Protein AF-A0AA88HVH1-F1 (afdb_monomer_lite)

pLDDT: mean 75.79, std 22.14, range [29.2, 97.12]

Foldseek 3Di:
DDDDDDDDDDDPDPDDDDPDDDDCLDPPPQDDDPVSVVVCCPDVSSVVSVVVVVVVDPPPDPVPPPPPPPLLVVVLLVVLVVCVVVVHQQQCCVVVLVVVCVVCVPDPSSVSNDDGSVSSVVSCVVPVVVVVVVVVVVLPVVFDWDKDWDWDADPVRDIDIDIDIGTDDPPPPPPDD

Structure (mmCIF, N/CA/C/O backbone):
data_AF-A0AA88HVH1-F1
#
_entry.id   AF-A0AA88HVH1-F1
#
loop_
_atom_site.group_PDB
_atom_site.id
_atom_site.type_symbol
_atom_site.label_atom_id
_atom_site.label_alt_id
_atom_site.label_comp_id
_atom_site.label_asym_id
_atom_site.label_entity_id
_atom_site.label_seq_id
_atom_site.pdbx_PDB_ins_code
_atom_site.Cartn_x
_atom_site.Cartn_y
_atom_site.Cartn_z
_atom_site.occupancy
_atom_site.B_iso_or_equiv
_atom_site.auth_seq_id
_atom_site.auth_comp_id
_atom_site.auth_asym_id
_atom_site.auth_atom_id
_atom_site.pdbx_PDB_model_num
ATOM 1 N N . MET A 1 1 ? -33.639 31.057 -26.844 1.00 38.84 1 MET A N 1
ATOM 2 C CA . MET A 1 1 ? -32.884 32.243 -26.392 1.00 38.84 1 MET A CA 1
ATOM 3 C C . MET A 1 1 ? -33.217 32.480 -24.933 1.00 38.84 1 MET A C 1
ATOM 5 O O . MET A 1 1 ? -34.211 33.125 -24.642 1.00 38.84 1 MET A O 1
ATOM 9 N N . VAL A 1 2 ? -32.430 31.885 -24.044 1.00 29.58 2 VAL A N 1
ATOM 10 C CA . VAL A 1 2 ? -32.374 32.209 -22.615 1.00 29.58 2 VAL A CA 1
ATOM 11 C C . VAL A 1 2 ? -30.902 32.029 -22.266 1.00 29.58 2 VAL A C 1
ATOM 13 O O . VAL A 1 2 ? -30.375 30.928 -22.395 1.00 29.58 2 VAL A O 1
ATOM 16 N N . THR A 1 3 ? -30.204 33.129 -22.007 1.00 34.56 3 THR A N 1
ATOM 17 C CA . THR A 1 3 ? -28.816 33.120 -21.544 1.00 34.56 3 THR A CA 1
ATOM 18 C C . THR A 1 3 ? -28.850 33.271 -20.035 1.00 34.56 3 THR A C 1
ATOM 20 O O . THR A 1 3 ? -29.143 34.360 -19.541 1.00 34.56 3 THR A O 1
ATOM 23 N N . ASP A 1 4 ? -28.572 32.180 -19.327 1.00 30.89 4 ASP A N 1
ATOM 24 C CA . ASP A 1 4 ? -28.322 32.211 -17.893 1.00 30.89 4 ASP A CA 1
ATOM 25 C C . ASP A 1 4 ? -26.931 32.794 -17.633 1.00 30.89 4 ASP A C 1
ATOM 27 O O . ASP A 1 4 ? -25.911 32.313 -18.134 1.00 30.89 4 ASP A O 1
ATOM 31 N N . ASN A 1 5 ? -26.927 33.868 -16.850 1.00 34.16 5 ASN A N 1
ATOM 32 C CA . ASN A 1 5 ? -25.750 34.445 -16.226 1.00 34.16 5 ASN A CA 1
ATOM 33 C C . ASN A 1 5 ? -25.233 33.466 -15.166 1.00 34.16 5 ASN A C 1
ATOM 35 O O . ASN A 1 5 ? -25.914 33.230 -14.170 1.00 34.16 5 ASN A O 1
ATOM 39 N N . LEU A 1 6 ? -24.021 32.937 -15.350 1.00 34.47 6 LEU A N 1
ATOM 40 C CA . LEU A 1 6 ? -23.260 32.349 -14.251 1.00 34.47 6 LEU A CA 1
ATOM 41 C C . LEU A 1 6 ? -22.227 33.374 -13.781 1.00 34.47 6 LEU A C 1
ATOM 43 O O . LEU A 1 6 ? -21.234 33.644 -14.460 1.00 34.47 6 LEU A O 1
ATOM 47 N N . GLU A 1 7 ? -22.495 33.955 -12.616 1.00 32.88 7 GLU A N 1
ATOM 48 C CA . GLU A 1 7 ? -21.529 34.716 -11.833 1.00 32.88 7 GLU A CA 1
ATOM 49 C C . GLU A 1 7 ? -20.343 33.805 -11.477 1.00 32.88 7 GLU A C 1
ATOM 51 O O . GLU A 1 7 ? -20.483 32.794 -10.789 1.00 32.88 7 GLU A O 1
ATOM 56 N N . LEU A 1 8 ? -19.159 34.156 -11.978 1.00 34.00 8 LEU A N 1
ATOM 57 C CA . LEU A 1 8 ? -17.893 33.553 -11.573 1.00 34.00 8 LEU A CA 1
ATOM 58 C C . LEU A 1 8 ? -17.499 34.139 -10.215 1.00 34.00 8 LEU A C 1
ATOM 60 O O . LEU A 1 8 ? -17.003 35.259 -10.130 1.00 34.00 8 LEU A O 1
ATOM 64 N N . SER A 1 9 ? -17.742 33.368 -9.157 1.00 33.16 9 SER A N 1
ATOM 65 C CA . SER A 1 9 ? -17.292 33.657 -7.799 1.00 33.16 9 SER A CA 1
ATOM 66 C C . SER A 1 9 ? -15.763 33.677 -7.709 1.00 33.16 9 SER A C 1
ATOM 68 O O . SER A 1 9 ? -15.094 32.730 -8.139 1.00 33.16 9 SER A O 1
ATOM 70 N N . ASP A 1 10 ? -15.240 34.732 -7.088 1.00 35.47 10 ASP A N 1
ATOM 71 C CA . ASP A 1 10 ? -13.844 34.925 -6.712 1.00 35.47 10 ASP A CA 1
ATOM 72 C C . ASP A 1 10 ? -13.289 33.741 -5.906 1.00 35.47 10 ASP A C 1
ATOM 74 O O . ASP A 1 10 ? -13.628 33.544 -4.743 1.00 35.47 10 ASP A O 1
ATOM 78 N N . ASN A 1 11 ? -12.366 32.985 -6.503 1.00 29.67 11 ASN A N 1
ATOM 79 C CA . ASN A 1 11 ? -11.486 32.062 -5.787 1.00 29.67 11 ASN A CA 1
ATOM 80 C C . ASN A 1 11 ? -10.034 32.357 -6.174 1.00 29.67 11 ASN A C 1
ATOM 82 O O . ASN A 1 11 ? -9.397 31.636 -6.939 1.00 29.67 11 ASN A O 1
ATOM 86 N N . TYR A 1 12 ? -9.507 33.459 -5.638 1.00 29.52 12 TYR A N 1
ATOM 87 C CA . TYR A 1 12 ? -8.075 33.744 -5.643 1.00 29.52 12 TYR A CA 1
ATOM 88 C C . TYR A 1 12 ? -7.427 32.988 -4.475 1.00 29.52 12 TYR A C 1
ATOM 90 O O . TYR A 1 12 ? -7.230 33.525 -3.388 1.00 29.52 12 TYR A O 1
ATOM 98 N N . SER A 1 13 ? -7.103 31.712 -4.682 1.00 31.75 13 SER A N 1
ATOM 99 C CA . SER A 1 13 ? -6.150 31.020 -3.816 1.00 31.75 13 SER A CA 1
ATOM 100 C C . SER A 1 13 ? -4.747 31.525 -4.148 1.00 31.75 13 SER A C 1
ATOM 102 O O . SER A 1 13 ? -4.293 31.389 -5.286 1.00 31.75 13 SER A O 1
ATOM 104 N N . GLU A 1 14 ? -4.065 32.114 -3.167 1.00 34.59 14 GLU A N 1
ATOM 105 C CA . GLU A 1 14 ? -2.655 32.500 -3.239 1.00 34.59 14 GLU A CA 1
ATOM 106 C C . GLU A 1 14 ? -1.774 31.274 -3.530 1.00 34.59 14 GLU A C 1
ATOM 108 O O . GLU A 1 14 ? -1.299 30.577 -2.634 1.00 34.59 14 GLU A O 1
ATOM 113 N N . SER A 1 15 ? -1.537 30.993 -4.811 1.00 31.31 15 SER A N 1
ATOM 114 C CA . SER A 1 15 ? -0.503 30.054 -5.221 1.00 31.31 15 SER A CA 1
ATOM 115 C C . SER A 1 15 ? 0.853 30.749 -5.120 1.00 31.31 15 SER A C 1
ATOM 117 O O . SER A 1 15 ? 1.116 31.733 -5.818 1.00 31.31 15 SER A O 1
ATOM 119 N N . LYS A 1 16 ? 1.692 30.218 -4.226 1.00 30.53 16 LYS A N 1
ATOM 120 C CA . LYS A 1 16 ? 3.123 30.498 -4.066 1.00 30.53 16 LYS A CA 1
ATOM 121 C C . LYS A 1 16 ? 3.787 30.851 -5.400 1.00 30.53 16 LYS A C 1
ATOM 123 O O . LYS A 1 16 ? 3.669 30.100 -6.363 1.00 30.53 16 LYS A O 1
ATOM 128 N N . MET A 1 17 ? 4.528 31.961 -5.417 1.00 30.56 17 MET A N 1
ATOM 129 C CA . MET A 1 17 ? 5.488 32.274 -6.473 1.00 30.56 17 MET A CA 1
ATOM 130 C C . MET A 1 17 ? 6.493 31.123 -6.585 1.00 30.56 17 MET A C 1
ATOM 132 O O . MET A 1 17 ? 7.436 31.034 -5.802 1.00 30.56 17 MET A O 1
ATOM 136 N N . SER A 1 18 ? 6.273 30.222 -7.539 1.00 29.20 18 SER A N 1
ATOM 137 C CA . SER A 1 18 ? 7.332 29.386 -8.077 1.00 29.20 18 SER A CA 1
ATOM 138 C C . SER A 1 18 ? 8.014 30.186 -9.177 1.00 29.20 18 SER A C 1
ATOM 140 O O . SER A 1 18 ? 7.453 30.400 -10.254 1.00 29.20 18 SER A O 1
ATOM 142 N N . GLU A 1 19 ? 9.228 30.645 -8.894 1.00 39.53 19 GLU A N 1
ATOM 143 C CA . GLU A 1 19 ? 10.204 31.000 -9.918 1.00 39.53 19 GLU A CA 1
ATOM 144 C C . GLU A 1 19 ? 10.505 29.740 -10.733 1.00 39.53 19 GLU A C 1
ATOM 146 O O . GLU A 1 19 ? 11.401 28.960 -10.427 1.00 39.53 19 GLU A O 1
ATOM 151 N N . SER A 1 20 ? 9.690 29.480 -11.747 1.00 30.70 20 SER A N 1
ATOM 152 C CA . SER A 1 20 ? 9.929 28.397 -12.687 1.00 30.70 20 SER A CA 1
ATOM 153 C C . SER A 1 20 ? 9.673 28.918 -14.089 1.00 30.70 20 SER A C 1
ATOM 155 O O . SER A 1 20 ? 8.526 29.039 -14.514 1.00 30.70 20 SER A O 1
ATOM 157 N N . SER A 1 21 ? 10.768 29.249 -14.772 1.00 36.69 21 SER A N 1
ATOM 158 C CA . SER A 1 21 ? 10.947 29.065 -16.214 1.00 36.69 21 SER A CA 1
ATOM 159 C C . SER A 1 21 ? 9.716 29.363 -17.079 1.00 36.69 21 SER A C 1
ATOM 161 O O . SER A 1 21 ? 9.228 28.500 -17.804 1.00 36.69 21 SER A O 1
ATOM 163 N N . GLY A 1 22 ? 9.212 30.594 -17.008 1.00 32.69 22 GLY A N 1
ATOM 164 C CA . GLY A 1 22 ? 8.243 31.119 -17.963 1.00 32.69 22 GLY A CA 1
ATOM 165 C C . GLY A 1 22 ? 8.980 31.835 -19.086 1.00 32.69 22 GLY A C 1
ATOM 166 O O . GLY A 1 22 ? 9.769 32.740 -18.822 1.00 32.69 22 GLY A O 1
ATOM 167 N N . VAL A 1 23 ? 8.736 31.429 -20.332 1.00 40.38 23 VAL A N 1
ATOM 168 C CA . VAL A 1 23 ? 9.169 32.141 -21.543 1.00 40.38 23 VAL A CA 1
ATOM 169 C C . VAL A 1 23 ? 8.920 33.645 -21.361 1.00 40.38 23 VAL A C 1
ATOM 171 O O . VAL A 1 23 ? 7.806 34.063 -21.044 1.00 40.38 23 VAL A O 1
ATOM 174 N N . GLN A 1 24 ? 9.971 34.456 -21.495 1.00 50.00 24 GLN A N 1
ATOM 175 C CA . GLN A 1 24 ? 9.962 35.881 -21.169 1.00 50.00 24 GLN A CA 1
ATOM 176 C C . GLN A 1 24 ? 9.119 36.676 -22.185 1.00 50.00 24 GLN A C 1
ATOM 178 O O . GLN A 1 24 ? 9.637 37.251 -23.133 1.00 50.00 24 GLN A O 1
ATOM 183 N N . LEU A 1 25 ? 7.795 36.706 -21.993 1.00 55.72 25 LEU A N 1
ATOM 184 C CA . LEU A 1 25 ? 6.848 37.529 -22.771 1.00 55.72 25 LEU A CA 1
ATOM 185 C C . LEU A 1 25 ? 6.684 38.954 -22.199 1.00 55.72 25 LEU A C 1
ATOM 187 O O . LEU A 1 25 ? 5.910 39.770 -22.715 1.00 55.72 25 LEU A O 1
ATOM 191 N N . LEU A 1 26 ? 7.408 39.261 -21.120 1.00 58.94 26 LEU A N 1
ATOM 192 C CA . LEU A 1 26 ? 7.451 40.581 -20.501 1.00 58.94 26 LEU A CA 1
ATOM 193 C C . LEU A 1 26 ? 8.591 41.415 -21.114 1.00 58.94 26 LEU A C 1
ATOM 195 O O . LEU A 1 26 ? 9.690 40.890 -21.290 1.00 58.94 26 LEU A O 1
ATOM 199 N N . PRO A 1 27 ? 8.369 42.708 -21.421 1.00 60.00 27 PRO A N 1
ATOM 200 C CA . PRO A 1 27 ? 9.443 43.607 -21.829 1.00 60.00 27 PRO A CA 1
ATOM 201 C C . PRO A 1 27 ? 10.485 43.712 -20.707 1.00 60.00 27 PRO A C 1
ATOM 203 O O . PRO A 1 27 ? 10.115 43.798 -19.535 1.00 60.00 27 PRO A O 1
ATOM 206 N N . SER A 1 28 ? 11.769 43.766 -21.062 1.00 58.50 28 SER A N 1
ATOM 207 C CA . SER A 1 28 ? 12.904 43.884 -20.129 1.00 58.50 28 SER A CA 1
ATOM 208 C C . SER A 1 28 ? 12.846 45.119 -19.217 1.00 58.50 28 SER A C 1
ATOM 210 O O . SER A 1 28 ? 13.457 45.120 -18.153 1.00 58.50 28 SER A O 1
ATOM 212 N N . ASP A 1 29 ? 12.055 46.130 -19.588 1.00 57.47 29 ASP A N 1
ATOM 213 C CA . ASP A 1 29 ? 11.938 47.404 -18.867 1.00 57.47 29 ASP A CA 1
ATOM 214 C C . ASP A 1 29 ? 10.745 47.472 -17.897 1.00 57.47 29 ASP A C 1
ATOM 216 O O . ASP A 1 29 ? 10.506 48.507 -17.262 1.00 57.47 29 ASP A O 1
ATOM 220 N N . LEU A 1 30 ? 9.967 46.390 -17.751 1.00 62.72 30 LEU A N 1
ATOM 221 C CA . LEU A 1 30 ? 8.823 46.373 -16.839 1.00 62.72 30 LEU A CA 1
ATOM 222 C C . LEU A 1 30 ? 9.306 46.282 -15.376 1.00 62.72 30 LEU A C 1
ATOM 224 O O . LEU A 1 30 ? 9.417 45.201 -14.801 1.00 62.72 30 LEU A O 1
ATOM 228 N N . LYS A 1 31 ? 9.602 47.430 -14.749 1.00 60.03 31 LYS A N 1
ATOM 229 C CA . LYS A 1 31 ? 10.020 47.499 -13.334 1.00 60.03 31 LYS A CA 1
ATOM 230 C C . LYS A 1 31 ? 8.969 46.840 -12.426 1.00 60.03 31 LYS A C 1
ATOM 232 O O . LYS A 1 31 ? 7.811 47.272 -12.392 1.00 60.03 31 LYS A O 1
ATOM 237 N N . GLY A 1 32 ? 9.412 45.812 -11.692 1.00 59.41 32 GLY A N 1
ATOM 238 C CA . GLY A 1 32 ? 8.648 44.737 -11.035 1.00 59.41 32 GLY A CA 1
ATOM 239 C C . GLY A 1 32 ? 7.696 45.099 -9.890 1.00 59.41 32 GLY A C 1
ATOM 240 O O . GLY A 1 32 ? 7.583 44.355 -8.921 1.00 59.41 32 GLY A O 1
ATOM 241 N N . SER A 1 33 ? 6.973 46.214 -9.974 1.00 69.69 33 SER A N 1
ATOM 242 C CA . SER A 1 33 ? 5.857 46.469 -9.062 1.00 69.69 33 SER A CA 1
ATOM 243 C C . SER A 1 33 ? 4.602 45.725 -9.536 1.00 69.69 33 SER A C 1
ATOM 245 O O . SER A 1 33 ? 4.203 45.853 -10.695 1.00 69.69 33 SER A O 1
ATOM 247 N N . LYS A 1 34 ? 3.932 44.991 -8.632 1.00 69.88 34 LYS A N 1
ATOM 248 C CA . LYS A 1 34 ? 2.717 44.186 -8.904 1.00 69.88 34 LYS A CA 1
ATOM 249 C C . LYS A 1 34 ? 1.639 44.957 -9.680 1.00 69.88 34 LYS A C 1
ATOM 251 O O . LYS A 1 34 ? 0.991 44.397 -10.560 1.00 69.88 34 LYS A O 1
ATOM 256 N N . LYS A 1 35 ? 1.480 46.258 -9.401 1.00 74.31 35 LYS A N 1
ATOM 257 C CA . LYS A 1 35 ? 0.524 47.144 -10.094 1.00 74.31 35 LYS A CA 1
ATOM 258 C C . LYS A 1 35 ? 0.861 47.335 -11.578 1.00 74.31 35 LYS A C 1
ATOM 260 O O . LYS A 1 35 ? -0.040 47.342 -12.413 1.00 74.31 35 LYS A O 1
ATOM 265 N N . ASN A 1 36 ? 2.145 47.451 -11.909 1.00 71.25 36 ASN A N 1
ATOM 266 C CA . ASN A 1 36 ? 2.604 47.629 -13.287 1.00 71.25 36 ASN A CA 1
ATOM 267 C C . ASN A 1 36 ? 2.432 46.344 -14.098 1.00 71.25 36 ASN A C 1
ATOM 269 O O . ASN A 1 36 ? 2.004 46.408 -15.246 1.00 71.25 36 ASN A O 1
ATOM 273 N N . ILE A 1 37 ? 2.682 45.189 -13.475 1.00 73.81 37 ILE A N 1
ATOM 274 C CA . ILE A 1 37 ? 2.462 43.872 -14.088 1.00 73.81 37 ILE A CA 1
ATOM 275 C C . ILE A 1 37 ? 0.971 43.667 -14.381 1.00 73.81 37 ILE A C 1
ATOM 277 O O . ILE A 1 37 ? 0.607 43.334 -15.505 1.00 73.81 37 ILE A O 1
ATOM 281 N N . LEU A 1 38 ? 0.087 43.956 -13.416 1.00 76.88 38 LEU A N 1
ATOM 282 C CA . LEU A 1 38 ? -1.360 43.832 -13.626 1.00 76.88 38 LEU A CA 1
ATOM 283 C C . LEU A 1 38 ? -1.875 44.750 -14.743 1.00 76.88 38 LEU A C 1
ATOM 285 O O . LEU A 1 38 ? -2.752 44.359 -15.510 1.00 76.88 38 LEU A O 1
ATOM 289 N N . ARG A 1 39 ? -1.343 45.975 -14.827 1.00 76.88 39 ARG A N 1
ATOM 290 C CA . ARG A 1 39 ? -1.700 46.931 -15.882 1.00 76.88 39 ARG A CA 1
ATOM 291 C C . ARG A 1 39 ? -1.204 46.462 -17.248 1.00 76.88 39 ARG A C 1
ATOM 293 O O . ARG A 1 39 ? -1.947 46.559 -18.218 1.00 76.88 39 ARG A O 1
ATOM 300 N N . TYR A 1 40 ? 0.019 45.941 -17.316 1.00 76.94 40 TYR A N 1
ATOM 301 C CA . TYR A 1 40 ? 0.585 45.404 -18.550 1.00 76.94 40 TYR A CA 1
ATOM 302 C C . TYR A 1 40 ? -0.194 44.184 -19.053 1.00 76.94 40 TYR A C 1
ATOM 304 O O . TYR A 1 40 ? -0.503 44.128 -20.238 1.00 76.94 40 TYR A O 1
ATOM 312 N N . ASN A 1 41 ? -0.621 43.284 -18.162 1.00 72.62 41 ASN A N 1
ATOM 313 C CA . ASN A 1 41 ? -1.429 42.113 -18.527 1.00 72.62 41 ASN A CA 1
ATOM 314 C C . ASN A 1 41 ? -2.768 42.473 -19.197 1.00 72.62 41 ASN A C 1
ATOM 316 O O . ASN A 1 41 ? -3.346 41.650 -19.897 1.00 72.62 41 ASN A O 1
ATOM 320 N N . LYS A 1 42 ? -3.263 43.700 -18.995 1.00 78.81 42 LYS A N 1
ATOM 321 C CA . LYS A 1 42 ? -4.489 44.220 -19.622 1.00 78.81 42 LYS A CA 1
ATOM 322 C C . LYS A 1 42 ? -4.218 45.101 -20.847 1.00 78.81 42 LYS A C 1
ATOM 324 O O . LYS A 1 42 ? -5.160 45.596 -21.455 1.00 78.81 42 LYS A O 1
ATOM 329 N N . SER A 1 43 ? -2.953 45.354 -21.181 1.00 79.81 43 SER A N 1
ATOM 330 C CA . SER A 1 43 ? -2.569 46.188 -22.320 1.00 79.81 43 SER A CA 1
ATOM 331 C C . SER A 1 43 ? -2.757 45.433 -23.632 1.00 79.81 43 SER A C 1
ATOM 333 O O . SER A 1 43 ? -2.349 44.276 -23.745 1.00 79.81 43 SER A O 1
ATOM 335 N N . ASN A 1 44 ? -3.263 46.119 -24.658 1.00 75.25 44 ASN A N 1
ATOM 336 C CA . ASN A 1 44 ? -3.385 45.563 -26.009 1.00 75.25 44 ASN A CA 1
ATOM 337 C C . ASN A 1 44 ? -2.033 45.073 -26.549 1.00 75.25 44 ASN A C 1
ATOM 339 O O . ASN A 1 44 ? -1.973 44.023 -27.167 1.00 75.25 44 ASN A O 1
ATOM 343 N N . THR A 1 45 ? -0.925 45.735 -26.196 1.00 78.88 45 THR A N 1
ATOM 344 C CA . THR A 1 45 ? 0.428 45.297 -26.584 1.00 78.88 45 THR A CA 1
ATOM 345 C C . THR A 1 45 ? 0.815 43.922 -26.033 1.00 78.88 45 THR A C 1
ATOM 347 O O . THR A 1 45 ? 1.509 43.167 -26.710 1.00 78.88 45 THR A O 1
ATOM 350 N N . HIS A 1 46 ? 0.383 43.579 -24.815 1.00 72.75 46 HIS A N 1
ATOM 351 C CA . HIS A 1 46 ? 0.591 42.244 -24.254 1.00 72.75 46 HIS A CA 1
ATOM 352 C C . HIS A 1 46 ? -0.322 41.225 -24.936 1.00 72.75 46 HIS A C 1
ATOM 354 O O . HIS A 1 46 ? 0.138 40.155 -25.322 1.00 72.75 46 HIS A O 1
ATOM 360 N N . ILE A 1 47 ? -1.591 41.588 -25.132 1.00 76.31 47 ILE A N 1
ATOM 361 C CA . ILE A 1 47 ? -2.595 40.745 -25.785 1.00 76.31 47 ILE A CA 1
ATOM 362 C C . ILE A 1 47 ? -2.170 40.399 -27.220 1.00 76.31 47 ILE A C 1
ATOM 364 O O . ILE A 1 47 ? -2.274 39.243 -27.619 1.00 76.31 47 ILE A O 1
ATOM 368 N N . ASP A 1 48 ? -1.647 41.361 -27.977 1.00 79.31 48 ASP A N 1
ATOM 369 C CA . ASP A 1 48 ? -1.224 41.157 -29.363 1.00 79.31 48 ASP A CA 1
ATOM 370 C C . ASP A 1 48 ? 0.050 40.306 -29.442 1.00 79.31 48 ASP A C 1
ATOM 372 O O . ASP A 1 48 ? 0.082 39.345 -30.206 1.00 79.31 48 ASP A O 1
ATOM 376 N N . ARG A 1 49 ? 1.026 40.509 -28.541 1.00 76.44 49 ARG A N 1
ATOM 377 C CA . ARG A 1 49 ? 2.169 39.584 -28.401 1.00 76.44 49 ARG A CA 1
ATOM 378 C C . ARG A 1 49 ? 1.743 38.171 -28.018 1.00 76.44 49 ARG A C 1
ATOM 380 O O . ARG A 1 49 ? 2.338 37.212 -28.495 1.00 76.44 49 ARG A O 1
ATOM 387 N N . CYS A 1 50 ? 0.735 38.016 -27.161 1.00 68.75 50 CYS A N 1
ATOM 388 C CA . CYS A 1 50 ? 0.191 36.704 -26.811 1.00 68.75 50 CYS A CA 1
ATOM 389 C C . CYS A 1 50 ? -0.516 36.038 -27.998 1.00 68.75 50 CYS A C 1
ATOM 391 O O . CYS A 1 50 ? -0.405 34.825 -28.152 1.00 68.75 50 CYS A O 1
ATOM 393 N N . LYS A 1 51 ? -1.202 36.805 -28.853 1.00 73.50 51 LYS A N 1
ATOM 394 C CA . LYS A 1 51 ? -1.813 36.290 -30.089 1.00 73.50 51 LYS A CA 1
ATOM 395 C C . LYS A 1 51 ? -0.756 35.876 -31.113 1.00 73.50 51 LYS A C 1
ATOM 397 O O . LYS A 1 51 ? -0.857 34.792 -31.676 1.00 73.50 51 LYS A O 1
ATOM 402 N N . GLU A 1 52 ? 0.273 36.697 -31.314 1.00 70.12 52 GLU A N 1
ATOM 403 C CA . GLU A 1 52 ? 1.400 36.405 -32.210 1.00 70.12 52 GLU A CA 1
ATOM 404 C C . GLU A 1 52 ? 2.210 35.193 -31.723 1.00 70.12 52 GLU A C 1
ATOM 406 O O . GLU A 1 52 ? 2.500 34.282 -32.497 1.00 70.12 52 GLU A O 1
ATOM 411 N N . ALA A 1 53 ? 2.500 35.120 -30.419 1.00 63.59 53 ALA A N 1
ATOM 412 C CA . ALA A 1 53 ? 3.147 33.964 -29.805 1.00 63.59 53 ALA A CA 1
ATOM 413 C C . ALA A 1 53 ? 2.261 32.708 -29.852 1.00 63.59 53 ALA A C 1
ATOM 415 O O . ALA A 1 53 ? 2.777 31.613 -30.045 1.00 63.59 53 ALA A O 1
ATOM 416 N N . GLY A 1 54 ? 0.938 32.854 -29.719 1.00 59.34 54 GLY A N 1
ATOM 417 C CA . GLY A 1 54 ? -0.027 31.762 -29.863 1.00 59.34 54 GLY A CA 1
ATOM 418 C C . GLY A 1 54 ? -0.101 31.207 -31.288 1.00 59.34 54 GLY A C 1
ATOM 419 O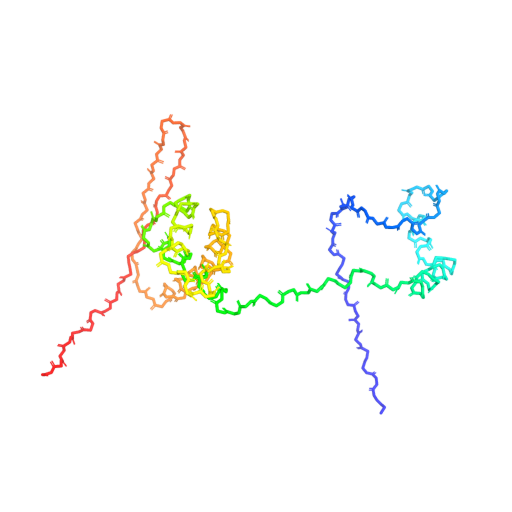 O . GLY A 1 54 ? -0.268 30.004 -31.456 1.00 59.34 54 GLY A O 1
ATOM 420 N N . ALA A 1 55 ? 0.097 32.049 -32.309 1.00 56.31 55 ALA A N 1
ATOM 421 C CA . ALA A 1 55 ? 0.195 31.623 -33.707 1.00 56.31 55 ALA A CA 1
ATOM 422 C C . ALA A 1 55 ? 1.542 30.945 -34.032 1.00 56.31 55 ALA A C 1
ATOM 424 O O . ALA A 1 55 ? 1.595 30.054 -34.876 1.00 56.31 55 ALA A O 1
ATOM 425 N N . ALA A 1 56 ? 2.618 31.328 -33.337 1.00 53.09 56 ALA A N 1
ATOM 426 C CA . ALA A 1 56 ? 3.931 30.682 -33.419 1.00 53.09 56 ALA A CA 1
ATOM 427 C C . ALA A 1 56 ? 4.075 29.449 -32.498 1.00 53.09 56 ALA A C 1
ATOM 429 O O . ALA A 1 56 ? 5.067 28.722 -32.583 1.00 53.09 56 ALA A O 1
ATOM 430 N N . TYR A 1 57 ? 3.098 29.186 -31.623 1.00 48.31 57 TYR A N 1
ATOM 431 C CA . TYR A 1 57 ? 3.085 28.024 -30.741 1.00 48.31 57 TYR A CA 1
ATOM 432 C C . TYR A 1 57 ? 2.606 26.789 -31.507 1.00 48.31 57 TYR A C 1
ATOM 434 O O . TYR A 1 57 ? 1.477 26.327 -31.368 1.00 48.31 57 TYR A O 1
ATOM 442 N N . THR A 1 58 ? 3.499 26.194 -32.294 1.00 49.72 58 THR A N 1
ATOM 443 C CA . THR A 1 58 ? 3.449 24.740 -32.449 1.00 49.72 58 THR A CA 1
ATOM 444 C C . THR A 1 58 ? 3.899 24.153 -31.110 1.00 49.72 58 THR A C 1
ATOM 446 O O . THR A 1 58 ? 5.049 24.396 -30.728 1.00 49.72 58 THR A O 1
ATOM 449 N N . PRO A 1 59 ? 3.065 23.406 -30.366 1.00 48.50 59 PRO A N 1
ATOM 450 C CA . PRO A 1 59 ? 3.530 22.698 -29.185 1.00 48.50 59 PRO A CA 1
ATOM 451 C C . PRO A 1 59 ? 4.524 21.620 -29.637 1.00 48.50 59 PRO A C 1
ATOM 453 O O . PRO A 1 59 ? 4.152 20.484 -29.910 1.00 48.50 59 PRO A O 1
ATOM 456 N N . SER A 1 60 ? 5.812 21.956 -29.707 1.00 50.56 60 SER A N 1
ATOM 457 C CA . SER A 1 60 ? 6.895 20.984 -29.908 1.00 50.56 60 SER A CA 1
ATOM 458 C C . SER A 1 60 ? 7.087 20.072 -28.692 1.00 50.56 60 SER A C 1
ATOM 460 O O . SER A 1 60 ? 7.903 19.156 -28.718 1.00 50.56 60 SER A O 1
ATOM 462 N N . VAL A 1 61 ? 6.288 20.264 -27.642 1.00 50.78 61 VAL A N 1
ATOM 463 C CA . VAL A 1 61 ? 6.111 19.297 -26.567 1.00 50.78 61 VAL A CA 1
ATOM 464 C C . VAL A 1 61 ? 4.617 19.066 -26.383 1.00 50.78 61 VAL A C 1
ATOM 466 O O . VAL A 1 61 ? 4.000 19.513 -25.419 1.00 50.78 61 VAL A O 1
ATOM 469 N N . LEU A 1 62 ? 4.024 18.325 -27.319 1.00 44.69 62 LEU A N 1
ATOM 470 C CA . LEU A 1 62 ? 2.917 17.453 -26.958 1.00 44.69 62 LEU A CA 1
ATOM 471 C C . LEU A 1 62 ? 3.480 16.538 -25.856 1.00 44.69 62 LEU A C 1
ATOM 473 O O . LEU A 1 62 ? 4.236 15.609 -26.142 1.00 44.69 62 LEU A O 1
ATOM 477 N N . MET A 1 63 ? 3.207 16.847 -24.585 1.00 45.62 63 MET A N 1
ATOM 478 C CA . MET A 1 63 ? 3.402 15.897 -23.493 1.00 45.62 63 MET A CA 1
ATOM 479 C C . MET A 1 63 ? 2.469 14.733 -23.811 1.00 45.62 63 MET A C 1
ATOM 481 O O . MET A 1 63 ? 1.303 14.733 -23.427 1.00 45.62 63 MET A O 1
ATOM 485 N N . SER A 1 64 ? 2.956 13.771 -24.594 1.00 52.66 64 SER A N 1
ATOM 486 C CA . SER A 1 64 ? 2.298 12.490 -24.758 1.00 52.66 64 SER A CA 1
ATOM 487 C C . SER A 1 64 ? 2.155 11.943 -23.349 1.00 52.66 64 SER A C 1
ATOM 489 O O . SER A 1 64 ? 3.139 11.509 -22.747 1.00 52.66 64 SER A O 1
ATOM 491 N N . VAL A 1 65 ? 0.936 11.975 -22.813 1.00 56.25 65 VAL A N 1
ATOM 492 C CA . VAL A 1 65 ? 0.563 11.114 -21.700 1.00 56.25 65 VAL A CA 1
ATOM 493 C C . VAL A 1 65 ? 0.841 9.715 -22.225 1.00 56.25 65 VAL A C 1
ATOM 495 O O . VAL A 1 65 ? 0.129 9.214 -23.093 1.00 56.25 65 VAL A O 1
ATOM 498 N N . ARG A 1 66 ? 1.980 9.133 -21.841 1.00 61.38 66 ARG A N 1
ATOM 499 C CA . ARG A 1 66 ? 2.285 7.755 -22.204 1.00 61.38 66 ARG A CA 1
ATOM 500 C C . ARG A 1 66 ? 1.256 6.933 -21.457 1.00 61.38 66 ARG A C 1
ATOM 502 O O . ARG A 1 66 ? 1.379 6.783 -20.242 1.00 61.38 66 ARG A O 1
ATOM 509 N N . GLN A 1 67 ? 0.232 6.470 -22.170 1.00 65.94 67 GLN A N 1
ATOM 510 C CA . GLN A 1 67 ? -0.715 5.510 -21.635 1.00 65.94 67 GLN A CA 1
ATOM 511 C C . GLN A 1 67 ? 0.119 4.307 -21.212 1.00 65.94 67 GLN A C 1
ATOM 513 O O . GLN A 1 67 ? 0.680 3.591 -22.044 1.00 65.94 67 GLN A O 1
ATOM 518 N N . LYS A 1 68 ? 0.337 4.180 -19.906 1.00 69.19 68 LYS A N 1
ATOM 519 C CA . LYS A 1 68 ? 1.104 3.069 -19.381 1.00 69.19 68 LYS A CA 1
ATOM 520 C C . LYS A 1 68 ? 0.229 1.837 -19.514 1.00 69.19 68 LYS A C 1
ATOM 522 O O . LYS A 1 68 ? -0.970 1.916 -19.250 1.00 69.19 68 LYS A O 1
ATOM 527 N N . ASP A 1 69 ? 0.831 0.734 -19.937 1.00 88.06 69 ASP A N 1
ATOM 528 C CA . ASP A 1 69 ? 0.122 -0.530 -20.060 1.00 88.06 69 ASP A CA 1
ATOM 529 C C . ASP A 1 69 ? -0.607 -0.842 -18.741 1.00 88.06 69 ASP A C 1
ATOM 531 O O . ASP A 1 69 ? -0.031 -0.752 -17.643 1.00 88.06 69 ASP A O 1
ATOM 535 N N . ILE A 1 70 ? -1.903 -1.125 -18.859 1.00 90.75 70 ILE A N 1
ATOM 536 C CA . ILE A 1 70 ? -2.788 -1.397 -17.730 1.00 90.75 70 ILE A CA 1
ATOM 537 C C . ILE A 1 70 ? -2.287 -2.640 -16.992 1.00 90.75 70 ILE A C 1
ATOM 539 O O . ILE A 1 70 ? -2.270 -2.648 -15.762 1.00 90.75 70 ILE A O 1
ATOM 543 N N . ASP A 1 71 ? -1.780 -3.641 -17.712 1.00 92.38 71 ASP A N 1
ATOM 544 C CA . ASP A 1 71 ? -1.308 -4.892 -17.119 1.00 92.38 71 ASP A CA 1
ATOM 545 C C . ASP A 1 71 ? -0.020 -4.697 -16.315 1.00 92.38 71 ASP A C 1
ATOM 547 O O . ASP A 1 71 ? 0.113 -5.212 -15.201 1.00 92.38 71 ASP A O 1
ATOM 551 N N . VAL A 1 72 ? 0.898 -3.861 -16.811 1.00 92.50 72 VAL A N 1
ATOM 552 C CA . VAL A 1 72 ? 2.112 -3.464 -16.075 1.00 92.50 72 VAL A CA 1
ATOM 553 C C . VAL A 1 72 ? 1.748 -2.673 -14.824 1.00 92.50 72 VAL A C 1
ATOM 555 O O . VAL A 1 72 ? 2.316 -2.891 -13.754 1.00 92.50 72 VAL A O 1
ATOM 558 N N . THR A 1 73 ? 0.777 -1.770 -14.939 1.00 92.44 73 THR A N 1
ATOM 559 C CA . THR A 1 73 ? 0.303 -0.968 -13.808 1.00 92.44 73 THR A CA 1
ATOM 560 C C . THR A 1 73 ? -0.339 -1.857 -12.740 1.00 92.44 73 THR A C 1
ATOM 562 O O . THR A 1 73 ? -0.007 -1.744 -11.560 1.00 92.44 73 THR A O 1
ATOM 565 N N . ASN A 1 74 ? -1.181 -2.808 -13.146 1.00 93.56 74 ASN A N 1
ATOM 566 C CA . ASN A 1 74 ? -1.805 -3.782 -12.254 1.00 93.56 74 ASN A CA 1
ATOM 567 C C . ASN A 1 74 ? -0.771 -4.666 -11.548 1.00 93.56 74 ASN A C 1
ATOM 569 O O . ASN A 1 74 ? -0.885 -4.900 -10.344 1.00 93.56 74 ASN A O 1
ATOM 573 N N . ALA A 1 75 ? 0.256 -5.131 -12.264 1.00 93.94 75 ALA A N 1
ATOM 574 C CA . ALA A 1 75 ? 1.337 -5.916 -11.676 1.00 93.94 75 ALA A CA 1
ATOM 575 C C . ALA A 1 75 ? 2.110 -5.119 -10.611 1.00 93.94 75 ALA A C 1
ATOM 577 O O . ALA A 1 75 ? 2.346 -5.620 -9.512 1.00 93.94 75 ALA A O 1
ATOM 578 N N . GLU A 1 76 ? 2.449 -3.859 -10.895 1.00 93.88 76 GLU A N 1
ATOM 579 C CA . GLU A 1 76 ? 3.142 -2.975 -9.950 1.00 93.88 76 GLU A CA 1
ATOM 580 C C . GLU A 1 76 ? 2.300 -2.687 -8.694 1.00 93.88 76 GLU A C 1
ATOM 582 O O . GLU A 1 76 ? 2.833 -2.706 -7.580 1.00 93.88 76 GLU A O 1
ATOM 587 N N . ILE A 1 77 ? 0.987 -2.474 -8.849 1.00 95.25 77 ILE A N 1
ATOM 588 C CA . ILE A 1 77 ? 0.055 -2.261 -7.729 1.00 95.25 77 ILE A CA 1
ATOM 589 C C . ILE A 1 77 ? -0.040 -3.509 -6.850 1.00 95.25 77 ILE A C 1
ATOM 591 O O . ILE A 1 77 ? 0.093 -3.399 -5.628 1.00 95.25 77 ILE A O 1
ATOM 595 N N . ARG A 1 78 ? -0.235 -4.688 -7.454 1.00 95.12 78 ARG A N 1
ATOM 596 C CA . ARG A 1 78 ? -0.341 -5.970 -6.735 1.00 95.12 78 ARG A CA 1
ATOM 597 C C . ARG A 1 78 ? 0.938 -6.301 -5.984 1.00 95.12 78 ARG A C 1
ATOM 599 O O . ARG A 1 78 ? 0.893 -6.679 -4.820 1.00 95.12 78 ARG A O 1
ATOM 606 N N . LEU A 1 79 ? 2.083 -6.112 -6.627 1.00 94.56 79 LEU A N 1
ATOM 607 C CA . LEU A 1 79 ? 3.363 -6.392 -5.996 1.00 94.56 79 LEU A CA 1
ATOM 608 C C . LEU A 1 79 ? 3.659 -5.402 -4.864 1.00 94.56 79 LEU A C 1
ATOM 610 O O . LEU A 1 79 ? 4.154 -5.802 -3.817 1.00 94.56 79 LEU A O 1
ATOM 614 N N . SER A 1 80 ? 3.283 -4.130 -5.022 1.00 95.50 80 SER A N 1
ATOM 615 C CA . SER A 1 80 ? 3.360 -3.150 -3.929 1.00 95.50 80 SER A CA 1
ATOM 616 C C . SER A 1 80 ? 2.440 -3.505 -2.758 1.00 95.50 80 SER A C 1
ATOM 618 O O . SER A 1 80 ? 2.832 -3.310 -1.611 1.00 95.50 80 SER A O 1
ATOM 620 N N . ALA A 1 81 ? 1.251 -4.052 -3.033 1.00 95.69 81 ALA A N 1
ATOM 621 C CA . ALA A 1 81 ? 0.347 -4.549 -1.995 1.00 95.69 81 ALA A CA 1
ATOM 622 C C . ALA A 1 81 ? 0.985 -5.706 -1.217 1.00 95.69 81 ALA A C 1
ATOM 624 O O . ALA A 1 81 ? 0.954 -5.700 0.007 1.00 95.69 81 ALA A O 1
ATOM 625 N N . TRP A 1 82 ? 1.630 -6.642 -1.921 1.00 95.81 82 TRP A N 1
ATOM 626 C CA . TRP A 1 82 ? 2.335 -7.765 -1.301 1.00 95.81 82 TRP A CA 1
ATOM 627 C C . TRP A 1 82 ? 3.467 -7.307 -0.367 1.00 95.81 82 TRP A C 1
ATOM 629 O O . TRP A 1 82 ? 3.601 -7.811 0.744 1.00 95.81 82 TRP A O 1
ATOM 639 N N . PHE A 1 83 ? 4.242 -6.290 -0.768 1.00 95.56 83 PHE A N 1
ATOM 640 C CA . PHE A 1 83 ? 5.253 -5.693 0.115 1.00 95.56 83 PHE A CA 1
ATOM 641 C C . PHE A 1 83 ? 4.646 -5.145 1.412 1.00 95.56 83 PHE A C 1
ATOM 643 O O . PHE A 1 83 ? 5.257 -5.286 2.470 1.00 95.56 83 PHE A O 1
ATOM 650 N N . ALA A 1 84 ? 3.472 -4.514 1.326 1.00 94.44 84 ALA A N 1
ATOM 651 C CA . ALA A 1 84 ? 2.783 -3.957 2.482 1.00 94.44 84 ALA A CA 1
ATOM 652 C C . ALA A 1 84 ? 2.138 -5.040 3.363 1.00 94.44 84 ALA A C 1
ATOM 654 O O . ALA A 1 84 ? 2.175 -4.917 4.583 1.00 94.44 84 ALA A O 1
ATOM 655 N N . SER A 1 85 ? 1.571 -6.098 2.773 1.00 93.31 85 SER A N 1
ATOM 656 C CA . SER A 1 85 ? 0.899 -7.166 3.523 1.00 93.31 85 SER A CA 1
ATOM 657 C C . SER A 1 85 ? 1.867 -8.052 4.303 1.00 93.31 85 SER A C 1
ATOM 659 O O . SER A 1 85 ? 1.542 -8.479 5.403 1.00 93.31 85 SER A O 1
ATOM 661 N N . GLU A 1 86 ? 3.054 -8.311 3.751 1.00 94.19 86 GLU A N 1
ATOM 662 C CA . GLU A 1 86 ? 4.085 -9.158 4.371 1.00 94.19 86 GLU A CA 1
ATOM 663 C C . GLU A 1 86 ? 5.059 -8.376 5.269 1.00 94.19 86 GLU A C 1
ATOM 665 O O . GLU A 1 86 ? 6.139 -8.879 5.581 1.00 94.19 86 GLU A O 1
ATOM 670 N N . ASP A 1 87 ? 4.751 -7.114 5.599 1.00 90.25 87 ASP A N 1
ATOM 671 C CA . ASP A 1 87 ? 5.639 -6.194 6.336 1.00 90.25 87 ASP A CA 1
ATOM 672 C C . ASP A 1 87 ? 7.092 -6.217 5.811 1.00 90.25 87 ASP A C 1
ATOM 674 O O . ASP A 1 87 ? 8.092 -6.248 6.534 1.00 90.25 87 ASP A O 1
ATOM 678 N N . THR A 1 88 ? 7.229 -6.292 4.485 1.00 93.31 88 THR A N 1
ATOM 679 C CA . THR A 1 88 ? 8.525 -6.510 3.857 1.00 93.31 88 THR A CA 1
ATOM 680 C C . THR A 1 88 ? 9.185 -5.169 3.535 1.00 93.31 88 THR A C 1
ATOM 682 O O . THR A 1 88 ? 8.588 -4.327 2.858 1.00 93.31 88 THR A O 1
ATOM 685 N N . PRO A 1 89 ? 10.467 -4.962 3.903 1.00 94.00 89 PRO A N 1
ATOM 686 C CA . PRO A 1 89 ? 11.170 -3.726 3.587 1.00 94.00 89 PRO A CA 1
ATOM 687 C C . PRO A 1 89 ? 11.174 -3.433 2.083 1.00 94.00 89 PRO A C 1
ATOM 689 O O . PRO A 1 89 ? 11.729 -4.198 1.289 1.00 94.00 89 PRO A O 1
ATOM 692 N N . THR A 1 90 ? 10.642 -2.273 1.685 1.00 93.38 90 THR A N 1
ATOM 693 C CA . THR A 1 90 ? 10.524 -1.879 0.266 1.00 93.38 90 THR A CA 1
ATOM 694 C C . THR A 1 90 ? 11.874 -1.762 -0.449 1.00 93.38 90 THR A C 1
ATOM 696 O O . THR A 1 90 ? 11.943 -1.805 -1.678 1.00 93.38 90 THR A O 1
ATOM 699 N N . ILE A 1 91 ? 12.978 -1.671 0.301 1.00 95.25 91 ILE A N 1
ATOM 700 C CA . ILE A 1 91 ? 14.339 -1.714 -0.242 1.00 95.25 91 ILE A CA 1
ATOM 701 C C . ILE A 1 91 ? 14.655 -3.041 -0.944 1.00 95.25 91 ILE A C 1
ATOM 703 O O . ILE A 1 91 ? 15.397 -3.035 -1.927 1.00 95.25 91 ILE A O 1
ATOM 707 N N . LYS A 1 92 ? 14.033 -4.154 -0.521 1.00 93.50 92 LYS A N 1
ATOM 708 C CA . LYS A 1 92 ? 14.176 -5.461 -1.181 1.00 93.50 92 LYS A CA 1
ATOM 709 C C . LYS A 1 92 ? 13.623 -5.455 -2.608 1.00 93.50 92 LYS A C 1
ATOM 711 O O . LYS A 1 92 ? 14.036 -6.275 -3.415 1.00 93.50 92 LYS A O 1
ATOM 716 N N . GLY A 1 93 ? 12.774 -4.490 -2.973 1.00 91.50 93 GLY A N 1
ATOM 717 C CA . GLY A 1 93 ? 12.355 -4.294 -4.362 1.00 91.50 93 GLY A CA 1
ATOM 718 C C . GLY A 1 93 ? 13.525 -4.048 -5.322 1.00 91.50 93 GLY A C 1
ATOM 719 O O . GLY A 1 93 ? 13.460 -4.440 -6.480 1.00 91.50 93 GLY A O 1
ATOM 720 N N . ASN A 1 94 ? 14.636 -3.473 -4.848 1.00 92.19 94 ASN A N 1
ATOM 721 C CA . ASN A 1 94 ? 15.809 -3.241 -5.694 1.00 92.19 94 ASN A CA 1
ATOM 722 C C . ASN A 1 94 ? 16.485 -4.540 -6.158 1.00 92.19 94 ASN A C 1
ATOM 724 O O . ASN A 1 94 ? 17.148 -4.524 -7.190 1.00 92.19 94 ASN A O 1
ATOM 728 N N . THR A 1 95 ? 16.335 -5.634 -5.407 1.00 93.25 95 THR A N 1
ATOM 729 C CA . THR A 1 95 ? 16.925 -6.942 -5.726 1.00 93.25 95 THR A CA 1
ATOM 730 C C . THR A 1 95 ? 15.881 -7.930 -6.235 1.00 93.25 95 THR A C 1
ATOM 732 O O . THR A 1 95 ? 16.145 -8.652 -7.190 1.00 93.25 95 THR A O 1
ATOM 735 N N . LEU A 1 96 ? 14.675 -7.922 -5.663 1.00 92.62 96 LEU A N 1
ATOM 736 C CA . LEU A 1 96 ? 13.601 -8.842 -6.029 1.00 92.62 96 LEU A CA 1
ATOM 737 C C . LEU A 1 96 ? 13.085 -8.613 -7.455 1.00 92.62 96 LEU A C 1
ATOM 739 O O . LEU A 1 96 ? 12.882 -9.577 -8.182 1.00 92.62 96 LEU A O 1
ATOM 743 N N . ILE A 1 97 ? 12.889 -7.358 -7.874 1.00 91.75 97 ILE A N 1
ATOM 744 C CA . ILE A 1 97 ? 12.336 -7.054 -9.205 1.00 91.75 97 ILE A CA 1
ATOM 745 C C . ILE A 1 97 ? 13.272 -7.520 -10.333 1.00 91.75 97 ILE A C 1
ATOM 747 O O . ILE A 1 97 ? 12.798 -8.203 -11.238 1.00 91.75 97 ILE A O 1
ATOM 751 N N . PRO A 1 98 ? 14.596 -7.263 -10.281 1.00 92.00 98 PRO A N 1
ATOM 752 C CA . PRO A 1 98 ? 15.530 -7.857 -11.237 1.00 92.00 98 PRO A CA 1
ATOM 753 C C . PRO A 1 98 ? 15.489 -9.387 -11.276 1.00 92.00 98 PRO A C 1
ATOM 755 O O . PRO A 1 98 ? 15.537 -9.962 -12.360 1.00 92.00 98 PRO A O 1
ATOM 758 N N . VAL A 1 99 ? 15.377 -10.043 -10.115 1.00 92.94 99 VAL A N 1
ATOM 759 C CA . VAL A 1 99 ? 15.291 -11.509 -10.036 1.00 92.94 99 VAL A CA 1
ATOM 760 C C . VAL A 1 99 ? 14.010 -12.012 -10.696 1.00 92.94 99 VAL A C 1
ATOM 762 O O . VAL A 1 99 ? 14.077 -12.915 -11.519 1.00 92.94 99 VAL A O 1
ATOM 765 N N . LEU A 1 100 ? 12.859 -11.400 -10.410 1.00 91.25 100 LEU A N 1
ATOM 766 C CA . LEU A 1 100 ? 11.587 -11.762 -11.046 1.00 91.25 100 LEU A CA 1
ATOM 767 C C . LEU A 1 100 ? 11.646 -11.605 -12.571 1.00 91.25 100 LEU A C 1
ATOM 769 O O . LEU A 1 100 ? 11.175 -12.480 -13.296 1.00 91.25 100 LEU A O 1
ATOM 773 N N . ASN A 1 101 ? 12.282 -10.539 -13.057 1.00 90.19 101 ASN A N 1
ATOM 774 C CA . ASN A 1 101 ? 12.442 -10.293 -14.489 1.00 90.19 101 ASN A CA 1
ATOM 775 C C . ASN A 1 101 ? 13.383 -11.307 -15.158 1.00 90.19 101 ASN A C 1
ATOM 777 O O . ASN A 1 101 ? 13.185 -11.644 -16.322 1.00 90.19 101 ASN A O 1
ATOM 781 N N . ALA A 1 102 ? 14.392 -11.797 -14.434 1.00 91.12 102 ALA A N 1
ATOM 782 C CA . ALA A 1 102 ? 15.296 -12.839 -14.915 1.00 91.12 102 ALA A CA 1
ATOM 783 C C . ALA A 1 102 ? 14.646 -14.234 -14.902 1.00 91.12 102 ALA A C 1
ATOM 785 O O . ALA A 1 102 ? 14.906 -15.034 -15.796 1.00 91.12 102 ALA A O 1
ATOM 786 N N . SER A 1 103 ? 13.789 -14.516 -13.916 1.00 91.81 103 SER A N 1
ATOM 787 C CA . SER A 1 103 ? 13.109 -15.809 -13.766 1.00 91.81 103 SER A CA 1
ATOM 788 C C . SER A 1 103 ? 12.003 -16.049 -14.797 1.00 91.81 103 SER A C 1
ATOM 790 O O . SER A 1 103 ? 11.683 -17.201 -15.076 1.00 91.81 103 SER A O 1
ATOM 792 N N . ALA A 1 104 ? 11.415 -14.988 -15.356 1.00 89.69 104 ALA A N 1
ATOM 793 C CA . ALA A 1 104 ? 10.327 -15.068 -16.334 1.00 89.69 104 ALA A CA 1
ATOM 794 C C . ALA A 1 104 ? 10.636 -14.212 -17.581 1.00 89.69 104 ALA A C 1
ATOM 796 O O . ALA A 1 104 ? 10.060 -13.134 -17.771 1.00 89.69 104 ALA A O 1
ATOM 797 N N . PRO A 1 105 ? 11.572 -14.663 -18.437 1.00 85.25 105 PRO A N 1
ATOM 798 C CA . PRO A 1 105 ? 12.036 -13.912 -19.601 1.00 85.25 105 PRO A CA 1
ATOM 799 C C . PRO A 1 105 ? 11.033 -13.892 -20.762 1.00 85.25 105 PRO A C 1
ATOM 801 O O . PRO A 1 105 ? 11.287 -13.250 -21.774 1.00 85.25 105 PRO A O 1
ATOM 804 N N . ASP A 1 106 ? 9.913 -14.588 -20.673 1.00 90.88 106 ASP A N 1
ATOM 805 C CA . ASP A 1 106 ? 8.814 -14.599 -21.641 1.00 90.88 106 ASP A CA 1
ATOM 806 C C . ASP A 1 106 ? 7.747 -13.536 -21.327 1.00 90.88 106 ASP A C 1
ATOM 808 O O . ASP A 1 106 ? 7.108 -13.001 -22.233 1.00 90.88 106 ASP A O 1
ATOM 812 N N . SER A 1 107 ? 7.609 -13.150 -20.057 1.00 90.69 107 SER A N 1
ATOM 813 C CA . SER A 1 107 ? 6.617 -12.172 -19.615 1.00 90.69 107 SER A CA 1
ATOM 814 C C . SER A 1 107 ? 6.965 -10.744 -20.048 1.00 90.69 107 SER A C 1
ATOM 816 O O . SER A 1 107 ? 7.886 -10.108 -19.525 1.00 90.69 107 SER A O 1
ATOM 818 N N . ALA A 1 108 ? 6.176 -10.194 -20.975 1.00 88.75 108 ALA A N 1
ATOM 819 C CA . ALA A 1 108 ? 6.258 -8.784 -21.363 1.00 88.75 108 ALA A CA 1
ATOM 820 C C . ALA A 1 108 ? 5.965 -7.846 -20.176 1.00 88.75 108 ALA A C 1
ATOM 822 O O . ALA A 1 108 ? 6.635 -6.829 -20.003 1.00 88.75 108 ALA A O 1
ATOM 823 N N . VAL A 1 109 ? 5.022 -8.234 -19.311 1.00 90.19 109 VAL A N 1
ATOM 824 C CA . VAL A 1 109 ? 4.605 -7.451 -18.141 1.00 90.19 109 VAL A CA 1
ATOM 825 C C . VAL A 1 109 ? 5.755 -7.283 -17.151 1.00 90.19 109 VAL A C 1
ATOM 827 O O . VAL A 1 109 ? 6.022 -6.165 -16.718 1.00 90.19 109 VAL A O 1
ATOM 830 N N . LEU A 1 110 ? 6.468 -8.365 -16.819 1.00 87.00 110 LEU A N 1
ATOM 831 C CA . LEU A 1 110 ? 7.591 -8.311 -15.876 1.00 87.00 110 LEU A CA 1
ATOM 832 C C . LEU A 1 110 ? 8.779 -7.541 -16.459 1.00 87.00 110 LEU A C 1
ATOM 834 O O . LEU A 1 110 ? 9.326 -6.665 -15.795 1.00 87.00 110 LEU A O 1
ATOM 838 N N . LYS A 1 111 ? 9.108 -7.751 -17.740 1.00 88.06 111 LYS A N 1
ATOM 839 C CA . LYS A 1 111 ? 10.145 -6.958 -18.426 1.00 88.06 111 LYS A CA 1
ATOM 840 C C . LYS A 1 111 ? 9.882 -5.454 -18.361 1.00 88.06 111 LYS A C 1
ATOM 842 O O . LYS A 1 111 ? 10.817 -4.670 -18.192 1.00 88.06 111 LYS A O 1
ATOM 847 N N . SER A 1 112 ? 8.620 -5.056 -18.492 1.00 88.00 112 SER A N 1
ATOM 848 C CA . SER A 1 112 ? 8.197 -3.656 -18.456 1.00 88.00 112 SER A CA 1
ATOM 849 C C . SER A 1 112 ? 7.934 -3.127 -17.043 1.00 88.00 112 SER A C 1
ATOM 851 O O . SER A 1 112 ? 7.914 -1.907 -16.845 1.00 88.00 112 SER A O 1
ATOM 853 N N . ALA A 1 113 ? 7.767 -4.005 -16.051 1.00 87.00 113 ALA A N 1
ATOM 854 C CA . ALA A 1 113 ? 7.598 -3.636 -14.654 1.00 87.00 113 ALA A CA 1
ATOM 855 C C . ALA A 1 113 ? 8.919 -3.093 -14.095 1.00 87.00 113 ALA A C 1
ATOM 857 O O . ALA A 1 113 ? 9.853 -3.820 -13.756 1.00 87.00 113 ALA A O 1
ATOM 858 N N . GLN A 1 114 ? 8.993 -1.768 -13.980 1.00 85.75 114 GLN A N 1
ATOM 859 C CA . GLN A 1 114 ? 10.132 -1.084 -13.383 1.00 85.75 114 GLN A CA 1
ATOM 860 C C . GLN A 1 114 ? 9.716 -0.502 -12.049 1.00 85.75 114 GLN A C 1
ATOM 862 O O . GLN A 1 114 ? 9.066 0.546 -11.972 1.00 85.75 114 GLN A O 1
ATOM 867 N N . MET A 1 115 ? 10.103 -1.184 -10.980 1.00 88.44 115 MET A N 1
ATOM 868 C CA . MET A 1 115 ? 9.750 -0.781 -9.636 1.00 88.44 115 MET A CA 1
ATOM 869 C C . MET A 1 115 ? 10.943 -0.923 -8.695 1.00 88.44 115 MET A C 1
ATOM 871 O O . MET A 1 115 ? 11.645 -1.923 -8.680 1.00 88.44 115 MET A O 1
ATOM 875 N N . LYS A 1 116 ? 11.198 0.140 -7.938 1.00 92.75 116 LYS A N 1
ATOM 876 C CA . LYS A 1 116 ? 12.240 0.231 -6.911 1.00 92.75 116 LYS A CA 1
ATOM 877 C C . LYS A 1 116 ? 11.604 0.753 -5.630 1.00 92.75 116 LYS A C 1
ATOM 879 O O . LYS A 1 116 ? 10.442 1.167 -5.653 1.00 92.75 116 LYS A O 1
ATOM 884 N N . ARG A 1 117 ? 12.388 0.828 -4.552 1.00 95.00 117 ARG A N 1
ATOM 885 C CA . ARG A 1 117 ? 11.962 1.330 -3.233 1.00 95.00 117 ARG A CA 1
ATOM 886 C C . ARG A 1 117 ? 10.990 2.518 -3.305 1.00 95.00 117 ARG A C 1
ATOM 888 O O . ARG A 1 117 ? 9.874 2.415 -2.814 1.00 95.00 117 ARG A O 1
ATOM 895 N N . THR A 1 118 ? 11.388 3.625 -3.939 1.00 95.19 118 THR A N 1
ATOM 896 C CA . THR A 1 118 ? 10.606 4.878 -3.955 1.00 95.19 118 THR A CA 1
ATOM 897 C C . THR A 1 118 ? 9.244 4.713 -4.612 1.00 95.19 118 THR A C 1
ATOM 899 O O . THR A 1 118 ? 8.269 5.310 -4.171 1.00 95.19 118 THR A O 1
ATOM 902 N N . LYS A 1 119 ? 9.161 3.881 -5.651 1.00 94.38 119 LYS A N 1
ATOM 903 C CA . LYS A 1 119 ? 7.910 3.647 -6.364 1.00 94.38 119 LYS A CA 1
ATOM 904 C C . LYS A 1 119 ? 6.980 2.724 -5.587 1.00 94.38 119 LYS A C 1
ATOM 906 O O . LYS A 1 119 ? 5.797 3.021 -5.520 1.00 94.38 119 LYS A O 1
ATOM 911 N N . ILE A 1 120 ? 7.520 1.683 -4.951 1.00 96.25 120 ILE A N 1
ATOM 912 C CA . ILE A 1 120 ? 6.751 0.824 -4.036 1.00 96.25 120 ILE A CA 1
ATOM 913 C C . ILE A 1 120 ? 6.167 1.690 -2.923 1.00 96.25 120 ILE A C 1
ATOM 915 O O . ILE A 1 120 ? 4.960 1.706 -2.726 1.00 96.25 120 ILE A O 1
ATOM 919 N N . THR A 1 121 ? 7.011 2.482 -2.254 1.00 96.19 121 THR A N 1
ATOM 920 C CA . THR A 1 121 ? 6.565 3.404 -1.204 1.00 96.19 121 THR A CA 1
ATOM 921 C C . THR A 1 121 ? 5.542 4.406 -1.737 1.00 96.19 121 THR A C 1
ATOM 923 O O . THR A 1 121 ? 4.537 4.636 -1.081 1.00 96.19 121 THR A O 1
ATOM 926 N N . GLY A 1 122 ? 5.737 4.959 -2.936 1.00 96.31 122 GLY A N 1
ATOM 927 C CA . GLY A 1 122 ? 4.775 5.870 -3.554 1.00 96.31 122 GLY A CA 1
ATOM 928 C C . GLY A 1 122 ? 3.412 5.223 -3.809 1.00 96.31 122 GLY A C 1
ATOM 929 O O . GLY A 1 122 ? 2.394 5.824 -3.490 1.00 96.31 122 GLY A O 1
ATOM 930 N N . ILE A 1 123 ? 3.375 3.996 -4.333 1.00 96.38 123 ILE A N 1
ATOM 931 C CA . ILE A 1 123 ? 2.122 3.264 -4.565 1.00 96.38 123 ILE A CA 1
ATOM 932 C C . ILE A 1 123 ? 1.456 2.919 -3.230 1.00 96.38 123 ILE A C 1
ATOM 934 O O . ILE A 1 123 ? 0.265 3.160 -3.060 1.00 96.38 123 ILE A O 1
ATOM 938 N N . VAL A 1 124 ? 2.213 2.409 -2.256 1.00 96.56 124 VAL A N 1
ATOM 939 C CA . VAL A 1 124 ? 1.669 2.074 -0.933 1.00 96.56 124 VAL A CA 1
ATOM 940 C C . VAL A 1 124 ? 1.080 3.311 -0.256 1.00 96.56 124 VAL A C 1
ATOM 942 O O . VAL A 1 124 ? -0.067 3.275 0.169 1.00 96.56 124 VAL A O 1
ATOM 945 N N . MET A 1 125 ? 1.816 4.422 -0.209 1.00 96.44 125 MET A N 1
ATOM 946 C CA . MET A 1 125 ? 1.385 5.623 0.513 1.00 96.44 125 MET A CA 1
ATOM 947 C C . MET A 1 125 ? 0.276 6.401 -0.197 1.00 96.44 125 MET A C 1
ATOM 949 O O . MET A 1 125 ? -0.568 6.982 0.475 1.00 96.44 125 MET A O 1
ATOM 953 N N . ASN A 1 126 ? 0.267 6.427 -1.533 1.00 96.75 126 ASN A N 1
ATOM 954 C CA . ASN A 1 126 ? -0.665 7.268 -2.290 1.00 96.75 126 ASN A CA 1
ATOM 955 C C . ASN A 1 126 ? -1.875 6.505 -2.841 1.00 96.75 126 ASN A C 1
ATOM 957 O O . ASN A 1 126 ? -2.840 7.140 -3.252 1.00 96.75 126 ASN A O 1
ATOM 961 N N . VAL A 1 127 ? -1.826 5.169 -2.886 1.00 95.00 127 VAL A N 1
ATOM 962 C CA . VAL A 1 127 ? -2.905 4.336 -3.445 1.00 95.00 127 VAL A CA 1
ATOM 963 C C . VAL A 1 127 ? -3.483 3.411 -2.380 1.00 95.00 127 VAL A C 1
ATOM 965 O O . VAL A 1 127 ? -4.665 3.518 -2.063 1.00 95.00 127 VAL A O 1
ATOM 968 N N . HIS A 1 128 ? -2.659 2.542 -1.788 1.00 94.88 128 HIS A N 1
ATOM 969 C CA . HIS A 1 128 ? -3.147 1.539 -0.831 1.00 94.88 128 HIS A CA 1
ATOM 970 C C . HIS A 1 128 ? -3.552 2.157 0.507 1.00 94.88 128 HIS A C 1
ATOM 972 O O . HIS A 1 128 ? -4.646 1.894 0.994 1.00 94.88 128 HIS A O 1
ATOM 978 N N . ALA A 1 129 ? -2.715 3.020 1.086 1.00 95.44 129 ALA A N 1
ATOM 979 C CA . ALA A 1 129 ? -2.970 3.602 2.400 1.00 95.44 129 ALA A CA 1
ATOM 980 C C . ALA A 1 129 ? -4.264 4.446 2.457 1.00 95.44 129 ALA A C 1
ATOM 982 O O . ALA A 1 129 ? -5.038 4.243 3.392 1.00 95.44 129 ALA A O 1
ATOM 983 N N . PRO A 1 130 ? -4.580 5.332 1.486 1.00 97.12 130 PRO A N 1
ATOM 984 C CA . PRO A 1 130 ? -5.838 6.082 1.504 1.00 97.12 130 PRO A CA 1
ATOM 985 C C . PRO A 1 130 ? -7.071 5.186 1.354 1.00 97.12 130 PRO A C 1
ATOM 987 O O . PRO A 1 130 ? -8.088 5.419 2.012 1.00 97.12 130 PRO A O 1
ATOM 990 N N . TYR A 1 131 ? -6.975 4.151 0.513 1.00 96.19 131 TYR A N 1
ATOM 991 C CA . TYR A 1 131 ? -8.047 3.178 0.326 1.00 96.19 131 TYR A CA 1
ATOM 992 C C . TYR A 1 131 ? -8.303 2.381 1.611 1.00 96.19 131 TYR A C 1
ATOM 994 O O . TYR A 1 131 ? -9.430 2.371 2.107 1.00 96.19 131 TYR A O 1
ATOM 1002 N N . GLU A 1 132 ? -7.261 1.783 2.194 1.00 94.56 132 GLU A N 1
ATOM 1003 C CA . GLU A 1 132 ? -7.390 0.988 3.419 1.00 94.56 132 GLU A CA 1
ATOM 1004 C C . GLU A 1 132 ? -7.806 1.843 4.618 1.00 94.56 132 GLU A C 1
ATOM 1006 O O . GLU A 1 132 ? -8.618 1.401 5.423 1.00 94.56 132 GLU A O 1
ATOM 1011 N N . MET A 1 133 ? -7.346 3.094 4.716 1.00 95.12 133 MET A N 1
ATOM 1012 C CA . MET A 1 133 ? -7.800 4.017 5.760 1.00 95.12 133 MET A CA 1
ATOM 1013 C C . MET A 1 133 ? -9.299 4.318 5.634 1.00 95.12 133 MET A C 1
ATOM 1015 O O . MET A 1 133 ? -10.024 4.300 6.631 1.00 95.12 133 MET A O 1
ATOM 1019 N N . SER A 1 134 ? -9.779 4.572 4.412 1.00 97.00 134 SER A N 1
ATOM 1020 C CA . SER A 1 134 ? -11.199 4.844 4.150 1.00 97.00 134 SER A CA 1
ATOM 1021 C C . SER A 1 134 ? -12.059 3.620 4.459 1.00 97.00 134 SER A C 1
ATOM 1023 O O . SER A 1 134 ? -13.093 3.733 5.117 1.00 97.00 134 SER A O 1
ATOM 1025 N N . ARG A 1 135 ? -11.600 2.440 4.033 1.00 95.06 135 ARG A N 1
ATOM 1026 C CA . ARG A 1 135 ? -12.248 1.157 4.304 1.00 95.06 135 ARG A CA 1
ATOM 1027 C C . ARG A 1 135 ? -12.289 0.847 5.799 1.00 95.06 135 ARG A C 1
ATOM 1029 O O . ARG A 1 135 ? -13.361 0.572 6.324 1.00 95.06 135 ARG A O 1
ATOM 1036 N N . LEU A 1 136 ? -11.160 0.955 6.498 1.00 92.50 136 LEU A N 1
ATOM 1037 C CA . LEU A 1 136 ? -11.084 0.727 7.939 1.00 92.50 136 LEU A CA 1
ATOM 1038 C C . LEU A 1 136 ? -11.993 1.697 8.698 1.00 92.50 136 LEU A C 1
ATOM 1040 O O . LEU A 1 136 ? -12.745 1.274 9.566 1.00 92.50 136 LEU A O 1
ATOM 1044 N N . SER A 1 137 ? -11.986 2.983 8.339 1.00 94.06 137 SER A N 1
ATOM 1045 C CA . SER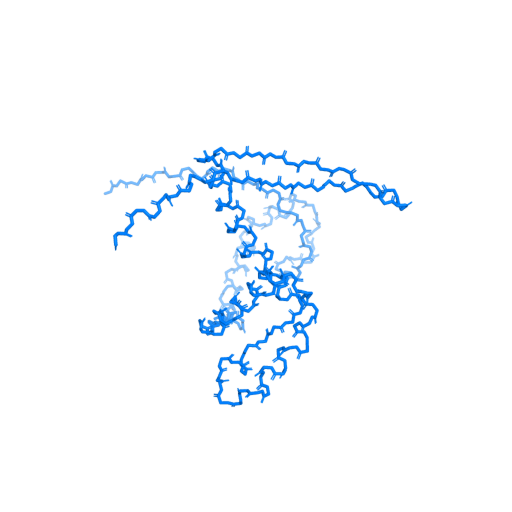 A 1 137 ? -12.877 3.983 8.949 1.00 94.06 137 SER A CA 1
ATOM 1046 C C . SER A 1 137 ? -14.350 3.620 8.752 1.00 94.06 137 SER A C 1
ATOM 1048 O O . SER A 1 137 ? -15.152 3.721 9.681 1.00 94.06 137 SER A O 1
ATOM 1050 N N . HIS A 1 138 ? -14.707 3.155 7.553 1.00 94.31 138 HIS A N 1
ATOM 1051 C CA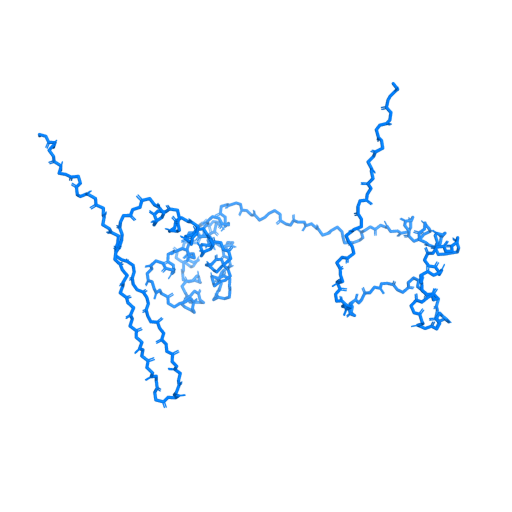 . HIS A 1 138 ? -16.051 2.686 7.249 1.00 94.31 138 HIS A CA 1
ATOM 1052 C C . HIS A 1 138 ? -16.438 1.461 8.089 1.00 94.31 138 HIS A C 1
ATOM 1054 O O . HIS A 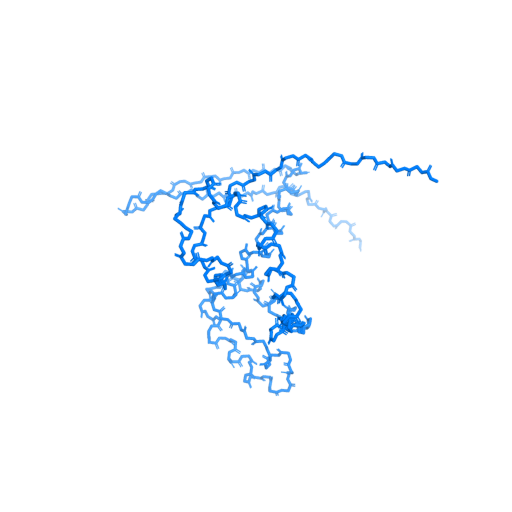1 138 ? -17.517 1.444 8.685 1.00 94.31 138 HIS A O 1
ATOM 1060 N N . ASP A 1 139 ? -15.557 0.469 8.190 1.00 91.56 139 ASP A N 1
ATOM 1061 C CA . ASP A 1 139 ? -15.808 -0.763 8.939 1.00 91.56 139 ASP A CA 1
ATOM 1062 C C . ASP A 1 139 ? -15.929 -0.488 10.448 1.00 91.56 139 ASP A C 1
ATOM 1064 O O . ASP A 1 139 ? -16.855 -0.975 11.105 1.00 91.56 139 ASP A O 1
ATOM 1068 N N . LEU A 1 140 ? -15.058 0.364 10.998 1.00 91.88 140 LEU A N 1
ATOM 1069 C CA . LEU A 1 140 ? -15.099 0.775 12.405 1.00 91.88 140 LEU A CA 1
ATOM 1070 C C . LEU A 1 140 ? -16.338 1.611 12.741 1.00 91.88 140 LEU A C 1
ATOM 1072 O O . LEU A 1 140 ? -16.850 1.510 13.850 1.00 91.88 140 LEU A O 1
ATOM 1076 N N . SER A 1 141 ? -16.882 2.378 11.790 1.00 93.00 141 SER A N 1
ATOM 1077 C CA . SER A 1 141 ? -18.133 3.126 12.007 1.00 93.00 141 SER A CA 1
ATOM 1078 C C . SER A 1 141 ? -19.366 2.231 12.196 1.00 93.00 141 SER A C 1
ATOM 1080 O O . SER A 1 141 ? -20.398 2.689 12.684 1.00 93.00 141 SER A O 1
ATOM 1082 N N . LYS A 1 142 ? -19.269 0.955 11.806 1.00 91.75 142 LYS A N 1
ATOM 1083 C CA . LYS A 1 142 ? -20.375 -0.012 11.806 1.00 91.75 142 LYS A CA 1
ATOM 1084 C C . LYS A 1 142 ? -20.210 -1.134 12.826 1.00 91.75 142 LYS A C 1
ATOM 1086 O O . LYS A 1 142 ? -21.089 -1.987 12.930 1.00 91.75 142 LYS A O 1
ATOM 1091 N N . THR A 1 143 ? -19.088 -1.183 13.534 1.00 90.19 143 THR A N 1
ATOM 1092 C CA . THR A 1 143 ? -18.732 -2.317 14.390 1.00 90.19 143 THR A CA 1
ATOM 1093 C C . THR A 1 143 ? -18.337 -1.849 15.779 1.00 90.19 143 THR A C 1
ATOM 1095 O O . THR A 1 143 ? -17.759 -0.782 15.956 1.00 90.19 143 THR A O 1
ATOM 1098 N N . PHE A 1 144 ? -18.639 -2.664 16.790 1.00 92.38 144 PHE A N 1
ATOM 1099 C CA . PHE A 1 144 ? -18.042 -2.473 18.105 1.00 92.38 144 PHE A CA 1
ATOM 1100 C C . PHE A 1 144 ? -16.575 -2.903 18.048 1.00 92.38 144 PHE A C 1
ATOM 1102 O O . PHE A 1 144 ? -16.239 -3.976 17.535 1.00 92.38 144 PHE A O 1
ATOM 1109 N N . TYR A 1 145 ? -15.697 -2.069 18.589 1.00 92.88 145 TYR A N 1
ATOM 1110 C CA . TYR A 1 145 ? -14.270 -2.343 18.660 1.00 92.88 145 TYR A CA 1
ATOM 1111 C C . TYR A 1 145 ? -13.712 -1.909 20.013 1.00 92.88 145 TYR A C 1
ATOM 1113 O O . TYR A 1 145 ? -14.239 -1.006 20.664 1.00 92.88 145 TYR A O 1
ATOM 1121 N N . SER A 1 146 ? -12.627 -2.552 20.430 1.00 94.00 146 SER A N 1
ATOM 1122 C CA . SER A 1 146 ? -11.791 -2.087 21.533 1.00 94.00 146 SER A CA 1
ATOM 1123 C C . SER A 1 146 ? -10.529 -1.427 20.983 1.00 94.00 146 SER A C 1
ATOM 1125 O O . SER A 1 146 ? -10.024 -1.786 19.916 1.00 94.00 146 SER A O 1
ATOM 1127 N N . LEU A 1 147 ? -10.032 -0.430 21.714 1.00 94.12 147 LEU A N 1
ATOM 1128 C CA . LEU A 1 147 ? -8.806 0.292 21.398 1.00 94.12 147 LEU A CA 1
ATOM 1129 C C . LEU A 1 147 ? -7.764 -0.018 22.469 1.00 94.12 147 LEU A C 1
ATOM 1131 O O . LEU A 1 147 ? -8.005 0.225 23.651 1.00 94.12 147 LEU A O 1
ATOM 1135 N N . VAL A 1 148 ? -6.606 -0.520 22.056 1.00 94.69 148 VAL A N 1
ATOM 1136 C CA . VAL A 1 148 ? -5.436 -0.670 22.922 1.00 94.69 148 VAL A CA 1
ATOM 1137 C C . VAL A 1 148 ? -4.417 0.369 22.485 1.00 94.69 148 VAL A C 1
ATOM 1139 O O . VAL A 1 148 ? -3.947 0.349 21.350 1.00 94.69 148 VAL A O 1
ATOM 1142 N N . ALA A 1 149 ? -4.109 1.300 23.379 1.00 95.50 149 ALA A N 1
ATOM 1143 C CA . ALA A 1 149 ? -3.132 2.349 23.145 1.00 95.50 149 ALA A CA 1
ATOM 1144 C C . ALA A 1 149 ? -1.968 2.161 24.117 1.00 95.50 149 ALA A C 1
ATOM 1146 O O . ALA A 1 149 ? -2.183 2.123 25.327 1.00 95.50 149 ALA A O 1
ATOM 1147 N N . ASP A 1 150 ? -0.753 2.055 23.588 1.00 95.38 150 ASP A N 1
ATOM 1148 C CA . ASP A 1 150 ? 0.464 1.940 24.386 1.00 95.38 150 ASP A CA 1
ATOM 1149 C C . ASP A 1 150 ? 1.468 3.022 23.997 1.00 95.38 150 ASP A C 1
ATOM 1151 O O . ASP A 1 150 ? 1.671 3.320 22.818 1.00 95.38 150 ASP A O 1
ATOM 1155 N N . LYS A 1 151 ? 2.095 3.636 25.000 1.00 94.00 151 LYS A N 1
ATOM 1156 C CA . LYS A 1 151 ? 3.045 4.727 24.805 1.00 94.00 151 LYS A CA 1
ATOM 1157 C C . LYS A 1 151 ? 4.431 4.284 25.232 1.00 94.00 151 LYS A C 1
ATOM 1159 O O . LYS A 1 151 ? 4.696 4.096 26.415 1.00 94.00 151 LYS A O 1
ATOM 1164 N N . THR A 1 152 ? 5.354 4.276 24.281 1.00 92.62 152 THR A N 1
ATOM 1165 C CA . THR A 1 152 ? 6.767 3.989 24.525 1.00 92.62 152 THR A CA 1
ATOM 1166 C C . THR A 1 152 ? 7.603 5.253 24.341 1.00 92.62 152 THR A C 1
ATOM 1168 O O . THR A 1 152 ? 7.233 6.184 23.623 1.00 92.62 152 THR A O 1
ATOM 1171 N N . THR A 1 153 ? 8.724 5.345 25.052 1.00 92.50 153 THR A N 1
ATOM 1172 C CA . THR A 1 153 ? 9.701 6.424 24.861 1.00 92.50 153 THR A CA 1
ATOM 1173 C C . THR A 1 153 ? 11.057 5.784 24.622 1.00 92.50 153 THR A C 1
ATOM 1175 O O . THR A 1 153 ? 11.541 5.037 25.468 1.00 92.50 153 THR A O 1
ATOM 1178 N N . ASP A 1 154 ? 11.643 6.052 23.461 1.00 90.62 154 ASP A N 1
ATOM 1179 C CA . ASP A 1 154 ? 13.005 5.642 23.137 1.00 90.62 154 ASP A CA 1
ATOM 1180 C C . ASP A 1 154 ? 14.022 6.394 24.021 1.00 90.62 154 ASP A C 1
ATOM 1182 O O . ASP A 1 154 ? 13.775 7.511 24.485 1.00 90.62 154 ASP A O 1
ATOM 1186 N N . ARG A 1 155 ? 15.202 5.799 24.220 1.00 84.38 155 ARG A N 1
ATOM 1187 C CA . ARG A 1 155 ? 16.361 6.401 24.891 1.00 84.38 155 ARG A CA 1
ATOM 1188 C C . ARG A 1 155 ? 16.788 7.723 24.240 1.00 84.38 155 ARG A C 1
ATOM 1190 O O . ARG A 1 155 ? 17.296 8.594 24.940 1.00 84.38 155 ARG A O 1
ATOM 1197 N N . GLY A 1 156 ? 16.529 7.905 22.944 1.00 83.12 156 GLY A N 1
ATOM 1198 C CA . GLY A 1 156 ? 16.680 9.168 22.217 1.00 83.12 156 GLY A CA 1
ATOM 1199 C C . GLY A 1 156 ? 15.581 10.208 22.482 1.00 83.12 156 GLY A C 1
ATOM 1200 O O . GLY A 1 156 ? 15.521 11.207 21.773 1.00 83.12 156 GLY A O 1
ATOM 1201 N N . THR A 1 157 ? 14.707 10.008 23.477 1.00 85.00 157 THR A N 1
ATOM 1202 C CA . THR A 1 157 ? 13.546 10.855 23.842 1.00 85.00 157 THR A CA 1
ATOM 1203 C C . THR A 1 157 ? 12.413 10.922 22.810 1.00 85.00 157 THR A C 1
ATOM 1205 O O . THR A 1 157 ? 11.481 11.718 22.957 1.00 85.00 157 THR A O 1
ATOM 1208 N N . VAL A 1 158 ? 12.426 10.043 21.803 1.00 90.00 158 VAL A N 1
ATOM 1209 C CA . VAL A 1 158 ? 11.326 9.915 20.839 1.00 90.00 158 VAL A CA 1
ATOM 1210 C C . VAL A 1 158 ? 10.153 9.198 21.506 1.00 90.00 158 VAL A C 1
ATOM 1212 O O . VAL A 1 158 ? 10.248 8.029 21.877 1.00 90.00 158 VAL A O 1
ATOM 1215 N N . LYS A 1 159 ? 9.032 9.905 21.672 1.00 91.38 159 LYS A N 1
ATOM 1216 C CA . LYS A 1 159 ? 7.778 9.336 22.182 1.00 91.38 159 LYS A CA 1
ATOM 1217 C C . LYS A 1 159 ? 7.005 8.721 21.020 1.00 91.38 159 LYS A C 1
ATOM 1219 O O . LYS A 1 159 ? 6.677 9.429 20.073 1.00 91.38 159 LYS A O 1
ATOM 1224 N N . SER A 1 160 ? 6.683 7.440 21.128 1.00 92.62 160 SER A N 1
ATOM 1225 C CA . SER A 1 160 ? 5.864 6.712 20.160 1.00 92.62 160 SER A CA 1
ATOM 1226 C C . SER A 1 160 ? 4.557 6.276 20.817 1.00 92.62 160 SER A C 1
ATOM 1228 O O . SER A 1 160 ? 4.544 5.894 21.986 1.00 92.62 160 SER A O 1
ATOM 1230 N N . LEU A 1 161 ? 3.454 6.355 20.073 1.00 93.88 161 LEU A N 1
ATOM 1231 C CA . LEU A 1 161 ? 2.151 5.838 20.486 1.00 93.88 161 LEU A CA 1
ATOM 1232 C C . LEU A 1 161 ? 1.770 4.704 19.533 1.00 93.88 161 LEU A C 1
ATOM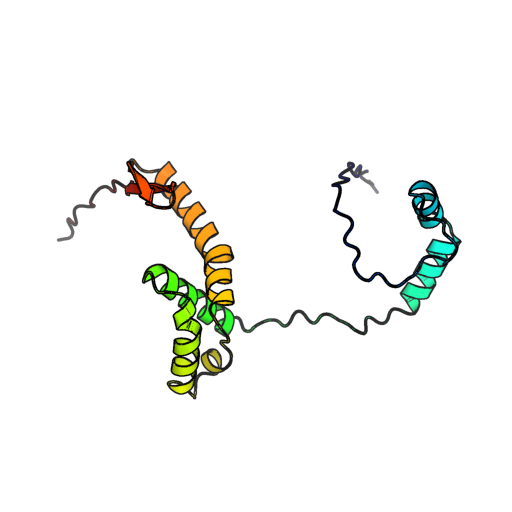 1234 O O . LEU A 1 161 ? 1.513 4.947 18.356 1.00 93.88 161 LEU A O 1
ATOM 1238 N N . GLY A 1 162 ? 1.759 3.479 20.041 1.00 93.31 162 GLY A N 1
ATOM 1239 C CA . GLY A 1 162 ? 1.180 2.332 19.361 1.00 93.31 162 GLY A CA 1
ATOM 1240 C C . GLY A 1 162 ? -0.326 2.316 19.587 1.00 93.31 162 GLY A C 1
ATOM 1241 O O . GLY A 1 162 ? -0.788 2.467 20.717 1.00 93.31 162 GLY A O 1
ATOM 1242 N N . ILE A 1 163 ? -1.091 2.141 18.514 1.00 93.94 163 ILE A N 1
ATOM 1243 C CA . ILE A 1 163 ? -2.544 1.999 18.573 1.00 93.94 163 ILE A CA 1
ATOM 1244 C C . ILE A 1 163 ? -2.913 0.693 17.882 1.00 93.94 163 ILE A C 1
ATOM 1246 O O . ILE A 1 163 ? -2.558 0.479 16.725 1.00 93.94 163 ILE A O 1
ATOM 1250 N N . I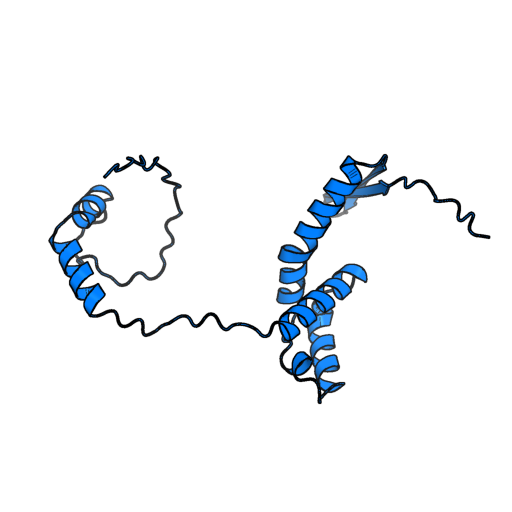LE A 1 164 ? -3.644 -0.161 18.588 1.00 93.38 164 ILE A N 1
ATOM 1251 C CA . ILE A 1 164 ? -4.201 -1.406 18.070 1.00 93.38 164 ILE A CA 1
ATOM 1252 C C . ILE A 1 164 ? -5.718 -1.321 18.194 1.00 93.38 164 ILE A C 1
ATOM 1254 O O . ILE A 1 164 ? -6.253 -1.023 19.263 1.00 93.38 164 ILE A O 1
ATOM 1258 N N . VAL A 1 165 ? -6.411 -1.598 17.093 1.00 92.31 165 VAL A N 1
ATOM 1259 C CA . VAL A 1 165 ? -7.871 -1.676 17.053 1.00 92.31 165 VAL A CA 1
ATOM 1260 C C . VAL A 1 165 ? -8.272 -3.140 16.950 1.00 92.31 165 VAL A C 1
ATOM 1262 O O . VAL A 1 165 ? -7.883 -3.827 16.008 1.00 92.31 165 VAL A O 1
ATOM 1265 N N . GLN A 1 166 ? -9.055 -3.622 17.911 1.00 92.12 166 GLN A N 1
ATOM 1266 C CA . GLN A 1 166 ? -9.569 -4.986 17.921 1.00 92.12 166 GLN A CA 1
ATOM 1267 C C . GLN A 1 166 ? -11.068 -4.971 17.609 1.00 92.12 166 GLN A C 1
ATOM 1269 O O . GLN A 1 166 ? -11.911 -4.604 18.431 1.00 92.12 166 GLN A O 1
ATOM 1274 N N . VAL A 1 167 ? -11.397 -5.383 16.386 1.00 90.00 167 VAL A N 1
ATOM 1275 C CA . VAL A 1 167 ? -12.770 -5.412 15.871 1.00 90.00 167 VAL A CA 1
ATOM 1276 C C . VAL A 1 167 ? -13.491 -6.661 16.369 1.00 90.00 167 VAL A C 1
ATOM 1278 O O . VAL A 1 167 ? -12.989 -7.775 16.221 1.00 90.00 167 VAL A O 1
ATOM 1281 N N . HIS A 1 168 ? -14.684 -6.487 16.938 1.00 85.31 168 HIS A N 1
ATOM 1282 C CA . HIS A 1 168 ? -15.516 -7.597 17.394 1.00 85.31 168 HIS A CA 1
ATOM 1283 C C . HIS A 1 168 ? -16.513 -7.958 16.299 1.00 85.31 168 HIS A C 1
ATOM 1285 O O . HIS A 1 168 ? -17.606 -7.402 16.207 1.00 85.31 168 HIS A O 1
ATOM 1291 N N . THR A 1 169 ? -16.128 -8.894 15.436 1.00 77.44 169 THR A N 1
ATOM 1292 C CA . THR A 1 169 ? -17.054 -9.482 14.467 1.00 77.44 169 THR A CA 1
ATOM 1293 C C . THR A 1 169 ? -17.841 -10.607 15.143 1.00 77.44 169 THR A C 1
ATOM 1295 O O . THR A 1 169 ? -17.231 -11.459 15.798 1.00 77.44 169 THR A O 1
ATOM 1298 N N . PRO A 1 170 ? -19.179 -10.669 14.997 1.00 68.19 170 PRO A N 1
ATOM 1299 C CA . PRO A 1 170 ? -19.930 -11.847 15.406 1.00 68.19 170 PRO A CA 1
ATOM 1300 C C . PRO A 1 170 ? -19.355 -13.054 14.666 1.00 68.19 170 PRO A C 1
ATOM 1302 O O . PRO A 1 170 ? -19.313 -13.064 13.434 1.00 68.19 170 PRO A O 1
ATOM 1305 N N . ARG A 1 171 ? -18.893 -14.076 15.396 1.00 57.75 171 ARG A N 1
ATOM 1306 C CA . ARG A 1 171 ? -18.591 -15.364 14.769 1.00 57.75 171 ARG A CA 1
ATOM 1307 C C . ARG A 1 171 ? -19.893 -15.864 14.158 1.00 57.75 171 ARG A C 1
ATOM 1309 O O . ARG A 1 171 ? -20.815 -16.206 14.893 1.00 57.75 171 ARG A O 1
ATOM 1316 N N . TYR A 1 172 ? -19.967 -15.922 12.831 1.00 55.03 172 TYR A N 1
ATOM 1317 C CA . TYR A 1 172 ? -20.957 -16.773 12.190 1.00 55.03 172 TYR A CA 1
ATOM 1318 C C . TYR A 1 172 ? -20.680 -18.193 12.686 1.00 55.03 172 TYR A C 1
ATOM 1320 O O . TYR A 1 172 ? -19.641 -18.772 12.368 1.00 55.03 172 TYR A O 1
ATOM 1328 N N . SER A 1 173 ? -21.569 -18.741 13.519 1.00 51.53 173 SER A N 1
ATOM 1329 C CA . SER A 1 173 ? -21.574 -20.175 13.767 1.00 51.53 173 SER A CA 1
ATOM 1330 C C . SER A 1 173 ? -21.864 -20.819 12.419 1.00 51.53 173 SER A C 1
ATOM 1332 O O . SER A 1 173 ? -22.964 -20.663 11.883 1.00 51.53 173 SER A O 1
ATOM 1334 N N . SER A 1 174 ? -20.882 -21.496 11.840 1.00 53.84 174 SER A N 1
ATOM 1335 C CA . SER A 1 174 ? -21.089 -22.344 10.677 1.00 53.84 174 SER A CA 1
ATOM 1336 C C . SER A 1 174 ? -21.939 -23.547 11.096 1.00 53.84 174 SER A C 1
ATOM 1338 O O . SER A 1 174 ? -21.427 -24.641 11.294 1.00 53.84 174 SER A O 1
ATOM 1340 N N . ASN A 1 175 ? -23.246 -23.336 11.255 1.00 51.81 175 ASN A N 1
ATOM 1341 C CA . ASN A 1 175 ? -24.242 -24.387 11.116 1.00 51.81 175 ASN A CA 1
ATOM 1342 C C . ASN A 1 175 ? -24.515 -24.531 9.617 1.00 51.81 175 ASN A C 1
ATOM 1344 O O . ASN A 1 175 ? -25.492 -24.004 9.090 1.00 51.81 175 ASN A O 1
ATOM 1348 N N . GLN A 1 176 ? -23.605 -25.202 8.922 1.00 46.06 176 GLN A N 1
ATOM 1349 C CA . GLN A 1 176 ? -23.865 -25.798 7.617 1.00 46.06 176 GLN A CA 1
ATOM 1350 C C . GLN A 1 176 ? -23.603 -27.294 7.804 1.00 46.06 176 GLN A C 1
ATOM 1352 O O . GLN A 1 176 ? -22.541 -27.680 8.290 1.00 46.06 176 GLN A O 1
ATOM 1357 N N . ARG A 1 177 ? -24.672 -28.056 7.570 1.00 38.34 177 ARG A N 1
ATOM 1358 C CA . ARG A 1 177 ? -24.835 -29.499 7.772 1.00 38.34 177 ARG A CA 1
ATOM 1359 C C . ARG A 1 177 ? -23.894 -30.327 6.910 1.00 38.34 177 ARG A C 1
ATOM 1361 O O . ARG A 1 177 ? -23.562 -29.851 5.805 1.00 38.34 177 ARG A O 1
#

Sequence (177 aa):
MVTDNLELSDNYSESKMSESSGVQLLPSDLKGSKKNILRYNKSNTHIDRCKEAGAAYTPSVLMSVRQKDIDVTNAEIRLSAWFASEDTPTIKGNTLIPVLNASAPDSAVLKSAQMKRTKITGIVMNVHAPYEMSRLSHDLSKTFYSLVADKTTDRGTVKSLGIIVQVHTPRYSSNQR

Organism: Artemia franciscana (NCBI:txid6661)

Secondary structure (DSSP, 8-state):
-------------------------S-TT----HHHHHHHHTSHHHHHHHHHHHHH---S---------HHHHHHHHHHHHHHHHTT--GGGHHHHHHHHHHH-TT-HHHHH----HHHHHHHIIIIIHHHHHHHHHHHHTTS-EEEEEEEEE-TTS-EEEEEEEEE----------

Radius of gyration: 27.91 Å; chains: 1; bounding box: 50×77×59 Å